Protein AF-A0A1F6RX47-F1 (afdb_monomer_lite)

Structure (mmCIF, N/CA/C/O backbone):
data_AF-A0A1F6RX47-F1
#
_entry.id   AF-A0A1F6RX47-F1
#
loop_
_atom_site.group_PDB
_atom_site.id
_atom_site.type_symbol
_atom_site.label_atom_id
_atom_site.label_alt_id
_atom_site.label_comp_id
_atom_site.label_asym_id
_atom_site.label_entity_id
_atom_site.label_seq_id
_atom_site.pdbx_PDB_ins_code
_atom_site.Cartn_x
_atom_site.Cartn_y
_atom_site.Cartn_z
_atom_site.occupancy
_atom_site.B_iso_or_equiv
_atom_site.auth_seq_id
_atom_site.auth_comp_id
_atom_site.auth_asym_id
_atom_site.auth_atom_id
_atom_site.pdbx_PDB_model_num
ATOM 1 N N . MET A 1 1 ? -109.689 -4.691 8.548 1.00 41.28 1 MET A N 1
ATOM 2 C CA . MET A 1 1 ? -110.195 -5.990 9.045 1.00 41.28 1 MET A CA 1
ATOM 3 C C . MET A 1 1 ? -108.993 -6.834 9.466 1.00 41.28 1 MET A C 1
ATOM 5 O O . MET A 1 1 ? -108.050 -6.873 8.695 1.00 41.28 1 MET A O 1
ATOM 9 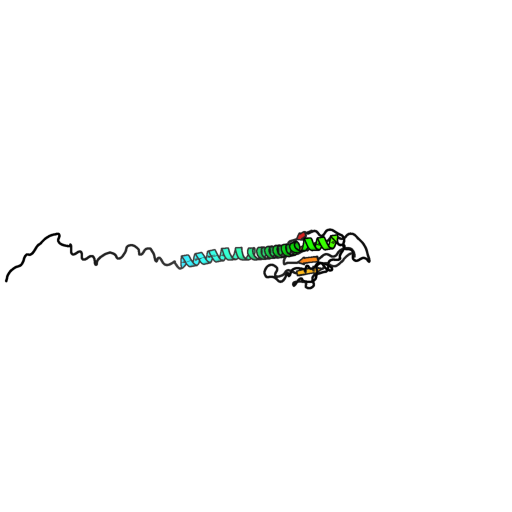N N . LYS A 1 2 ? -109.012 -7.339 10.716 1.00 41.97 2 LYS A N 1
ATOM 10 C CA . LYS A 1 2 ? -108.276 -8.466 11.363 1.00 41.97 2 LYS A CA 1
ATOM 11 C C . LYS A 1 2 ? -107.146 -9.172 10.556 1.00 41.97 2 LYS A C 1
ATOM 13 O O . LYS A 1 2 ? -107.332 -9.430 9.383 1.00 41.97 2 LYS A O 1
ATOM 18 N N . THR A 1 3 ? -106.002 -9.619 11.100 1.00 44.84 3 THR A N 1
ATOM 19 C CA . THR A 1 3 ? -105.638 -10.021 12.479 1.00 44.84 3 THR A CA 1
ATOM 20 C C . THR A 1 3 ? -104.135 -10.340 12.590 1.00 44.84 3 THR A C 1
ATOM 22 O O . THR A 1 3 ? -103.511 -10.754 11.621 1.00 44.84 3 THR A O 1
ATOM 25 N N . LYS A 1 4 ? -103.598 -10.225 13.815 1.00 51.12 4 LYS A N 1
ATOM 26 C CA . LYS A 1 4 ? -102.311 -10.773 14.296 1.00 51.12 4 LYS A CA 1
ATOM 27 C C . LYS A 1 4 ? -102.112 -12.261 13.960 1.00 51.12 4 LYS A C 1
ATOM 29 O O . LYS A 1 4 ? -103.038 -13.030 14.187 1.00 51.12 4 LYS A O 1
ATOM 34 N N . THR A 1 5 ? -100.851 -12.671 13.790 1.00 52.34 5 THR A N 1
ATOM 35 C CA . THR A 1 5 ? -100.302 -13.850 14.491 1.00 52.34 5 THR A CA 1
ATOM 36 C C . THR A 1 5 ? -98.871 -13.595 14.952 1.00 52.34 5 THR A C 1
ATOM 38 O O . THR A 1 5 ? -98.010 -13.129 14.216 1.00 52.34 5 THR A O 1
ATOM 41 N N . LYS A 1 6 ? -98.667 -13.873 16.236 1.00 54.00 6 LYS A N 1
ATOM 42 C CA . LYS A 1 6 ? -97.459 -13.690 17.031 1.00 54.00 6 LYS A CA 1
ATOM 43 C C . LYS A 1 6 ? -96.792 -15.060 17.114 1.00 54.00 6 LYS A C 1
ATOM 45 O O . LYS A 1 6 ? -97.356 -15.920 17.780 1.00 54.00 6 LYS A O 1
ATOM 50 N N . ASN A 1 7 ? -95.627 -15.258 16.502 1.00 53.44 7 ASN A N 1
ATOM 51 C CA . ASN A 1 7 ? -94.818 -16.450 16.766 1.00 53.44 7 ASN A CA 1
ATOM 52 C C . ASN A 1 7 ? -93.727 -16.103 17.781 1.00 53.44 7 ASN A C 1
ATOM 54 O O . ASN A 1 7 ? -92.911 -15.208 17.572 1.00 53.44 7 ASN A O 1
ATOM 58 N N . LYS A 1 8 ? -93.814 -16.767 18.936 1.00 59.25 8 LYS A N 1
ATOM 59 C CA . LYS A 1 8 ? -92.859 -16.725 20.042 1.00 59.25 8 LYS A CA 1
ATOM 60 C C . LYS A 1 8 ? -91.948 -17.954 19.944 1.00 59.25 8 LYS A C 1
ATOM 62 O O . LYS A 1 8 ? -92.452 -19.045 19.706 1.00 59.25 8 LYS A O 1
ATOM 67 N N . GLY A 1 9 ? -90.664 -17.765 20.245 1.00 52.56 9 GLY A N 1
ATOM 68 C CA . GLY A 1 9 ? -89.623 -18.801 20.308 1.00 52.56 9 GLY A CA 1
ATOM 69 C C . GLY A 1 9 ? -88.695 -18.692 19.097 1.00 52.56 9 GLY A C 1
ATOM 70 O O . GLY A 1 9 ? -89.177 -18.590 17.982 1.00 52.56 9 GLY A O 1
ATOM 71 N N . PHE A 1 10 ? -87.373 -18.637 19.233 1.00 57.00 10 PHE A N 1
ATOM 72 C CA . PHE A 1 10 ? 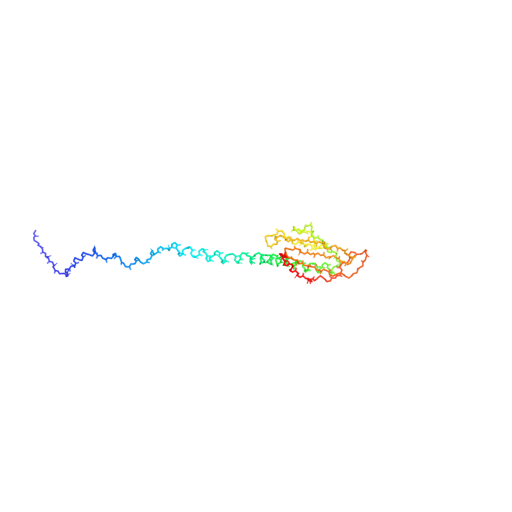-86.562 -19.459 20.122 1.00 57.00 10 PHE A CA 1
ATOM 73 C C . PHE A 1 10 ? -85.439 -18.666 20.809 1.00 57.00 10 PHE A C 1
ATOM 75 O O . PHE A 1 10 ? -84.773 -17.834 20.199 1.00 57.00 10 PHE A O 1
ATOM 82 N N . THR A 1 11 ? -85.225 -19.017 22.081 1.00 64.25 11 THR A N 1
ATOM 83 C CA . THR A 1 11 ? -84.191 -18.572 23.038 1.00 64.25 11 THR A CA 1
ATOM 84 C C . THR A 1 11 ? -84.252 -17.119 23.541 1.00 64.25 11 THR A C 1
ATOM 86 O O . THR A 1 11 ? -84.164 -16.179 22.754 1.00 64.25 11 THR A O 1
ATOM 89 N N . PRO A 1 12 ? -84.346 -16.891 24.870 1.00 61.09 12 PRO A N 1
ATOM 90 C CA . PRO A 1 12 ? -84.033 -15.586 25.433 1.00 61.09 12 PRO A CA 1
ATOM 91 C C . PRO A 1 12 ? -82.548 -15.303 25.189 1.00 61.09 12 PRO A C 1
ATOM 93 O O . PRO A 1 12 ? -81.690 -16.078 25.608 1.00 61.09 12 PRO A O 1
ATOM 96 N N . ALA A 1 13 ? -82.240 -14.196 24.514 1.00 64.06 13 ALA A N 1
ATOM 97 C CA . ALA A 1 13 ? -80.877 -13.690 24.481 1.00 64.06 13 ALA A CA 1
ATOM 98 C C . ALA A 1 13 ? -80.461 -13.372 25.930 1.00 64.06 13 ALA A C 1
ATOM 100 O O . ALA A 1 13 ? -81.153 -12.584 26.590 1.00 64.06 13 ALA A O 1
ATOM 101 N N . PRO A 1 14 ? -79.375 -13.959 26.461 1.00 63.38 14 PRO A N 1
ATOM 102 C CA . PRO A 1 14 ? -78.847 -13.507 27.733 1.00 63.38 14 PRO A CA 1
ATOM 103 C C . PRO A 1 14 ? -78.411 -12.051 27.548 1.00 63.38 14 PRO A C 1
ATOM 105 O O . PRO A 1 14 ? -77.566 -11.745 26.708 1.00 63.38 14 PRO A O 1
ATOM 108 N N . LYS A 1 15 ? -78.996 -11.128 28.321 1.00 60.81 15 LYS A N 1
ATOM 109 C CA . LYS A 1 15 ? -78.455 -9.771 28.462 1.00 60.81 15 LYS A CA 1
ATOM 110 C C . LYS A 1 15 ? -77.177 -9.872 29.280 1.00 60.81 15 LYS A C 1
ATOM 112 O O . LYS A 1 15 ? -77.179 -9.608 30.481 1.00 60.81 15 LYS A O 1
ATOM 117 N N . ILE A 1 16 ? -76.091 -10.302 28.649 1.00 58.50 16 ILE A N 1
ATOM 118 C CA . ILE A 1 16 ? -74.795 -10.201 29.288 1.00 58.50 16 ILE A CA 1
ATOM 119 C C . ILE A 1 16 ? -74.381 -8.736 29.188 1.00 58.50 16 ILE A C 1
ATOM 121 O O . ILE A 1 16 ? -73.980 -8.252 28.133 1.00 58.50 16 ILE A O 1
ATOM 125 N N . ASN A 1 17 ? -74.488 -8.021 30.306 1.00 61.31 17 ASN A N 1
ATOM 126 C CA . ASN A 1 17 ? -73.766 -6.772 30.504 1.00 61.31 17 ASN A CA 1
ATOM 127 C C . ASN A 1 17 ? -72.268 -7.107 30.622 1.00 61.31 17 ASN A C 1
ATOM 129 O O . ASN A 1 17 ? -71.712 -7.127 31.714 1.00 61.31 17 ASN A O 1
ATOM 133 N N . LEU A 1 18 ? -71.618 -7.408 29.493 1.00 59.38 18 LEU A N 1
ATOM 134 C CA . LEU A 1 18 ? -70.179 -7.701 29.391 1.00 59.38 18 LEU A CA 1
ATOM 135 C C . LEU A 1 18 ? -69.318 -6.425 29.374 1.00 59.38 18 LEU A C 1
ATOM 137 O O . LEU A 1 18 ? -68.153 -6.457 29.000 1.00 59.38 18 LEU A O 1
ATOM 141 N N . ALA A 1 19 ? -69.857 -5.301 29.855 1.00 59.16 19 ALA A N 1
ATOM 142 C CA . ALA A 1 19 ? -69.102 -4.077 30.126 1.00 59.16 19 ALA A CA 1
ATOM 143 C C . ALA A 1 19 ? -68.278 -4.160 31.432 1.00 59.16 19 ALA A C 1
ATOM 145 O O . ALA A 1 19 ? -68.082 -3.158 32.113 1.00 59.16 19 ALA A O 1
ATOM 146 N N . ARG A 1 20 ? -67.807 -5.350 31.825 1.00 65.50 20 ARG A N 1
ATOM 147 C CA . ARG A 1 20 ? -66.930 -5.540 32.989 1.00 65.50 20 ARG A CA 1
ATOM 148 C C . ARG A 1 20 ? -65.973 -6.699 32.736 1.00 65.50 20 ARG A C 1
ATOM 150 O O . ARG A 1 20 ? -66.379 -7.852 32.806 1.00 65.50 20 ARG A O 1
ATOM 157 N N . GLY A 1 21 ? -64.698 -6.378 32.520 1.00 58.22 21 GLY A N 1
ATOM 158 C CA . GLY A 1 21 ? -63.619 -7.302 32.885 1.00 58.22 21 GLY A CA 1
ATOM 159 C C . GLY A 1 21 ? -62.709 -7.838 31.782 1.00 58.22 21 GLY A C 1
ATOM 160 O O . GLY A 1 21 ? -62.063 -8.848 32.018 1.00 58.22 21 GLY A O 1
ATOM 161 N N . LEU A 1 22 ? -62.594 -7.186 30.622 1.00 61.25 22 LEU A N 1
ATOM 162 C CA . LEU A 1 22 ? -61.429 -7.385 29.740 1.00 61.25 22 LEU A CA 1
ATOM 163 C C . LEU A 1 22 ? -60.536 -6.142 29.727 1.00 61.25 22 LEU A C 1
ATOM 165 O O . LEU A 1 22 ? -60.067 -5.689 28.690 1.00 61.25 22 LEU A O 1
ATOM 169 N N . ASN A 1 23 ? -60.321 -5.577 30.909 1.00 57.59 23 ASN A N 1
ATOM 170 C CA . ASN A 1 23 ? -59.081 -4.873 31.188 1.00 57.59 23 ASN A CA 1
ATOM 171 C C . ASN A 1 23 ? -58.169 -5.881 31.915 1.00 57.59 23 ASN A C 1
ATOM 173 O O . ASN A 1 23 ? -58.678 -6.791 32.560 1.00 57.59 23 ASN A O 1
ATOM 177 N N . GLU A 1 24 ? -56.851 -5.713 31.829 1.00 58.97 24 GLU A N 1
ATOM 178 C CA . GLU A 1 24 ? -55.866 -6.362 32.722 1.00 58.97 24 GLU A CA 1
ATOM 179 C C . GLU A 1 24 ? -55.338 -7.784 32.436 1.00 58.97 24 GLU A C 1
ATOM 181 O O . GLU A 1 24 ? -55.063 -8.518 33.385 1.00 58.97 24 GLU A O 1
ATOM 186 N N . LYS A 1 25 ? -55.064 -8.211 31.192 1.00 56.38 25 LYS A N 1
ATOM 187 C CA . LYS A 1 25 ? -54.230 -9.436 31.039 1.00 56.38 25 LYS A CA 1
ATOM 188 C C . LYS A 1 25 ? -53.017 -9.407 30.123 1.00 56.38 25 LYS A C 1
ATOM 190 O O . LYS A 1 25 ? -52.372 -10.438 29.986 1.00 56.38 25 LYS A O 1
ATOM 195 N N . TYR A 1 26 ? -52.619 -8.234 29.622 1.00 57.09 26 TYR A N 1
ATOM 196 C CA . TYR A 1 26 ? -51.319 -8.062 28.951 1.00 57.09 26 TYR A CA 1
ATOM 197 C C . TYR A 1 26 ? -50.603 -6.734 29.267 1.00 57.09 26 TYR A C 1
ATOM 199 O O . TYR A 1 26 ? -49.795 -6.261 28.475 1.00 57.09 26 TYR A O 1
ATOM 207 N N . ASN A 1 27 ? -50.768 -6.178 30.475 1.00 53.91 27 ASN A N 1
ATOM 208 C CA . ASN A 1 27 ? -49.859 -5.133 30.988 1.00 53.91 27 ASN A CA 1
ATOM 209 C C . ASN A 1 27 ? -48.510 -5.715 31.467 1.00 53.91 27 ASN A C 1
ATOM 211 O O . ASN A 1 27 ? -47.943 -5.281 32.463 1.00 53.91 27 ASN A O 1
ATOM 215 N N . PHE A 1 28 ? -47.983 -6.719 30.763 1.00 57.56 28 PHE A N 1
ATOM 216 C CA . PHE A 1 28 ? -46.594 -7.151 30.924 1.00 57.56 28 PHE A CA 1
ATOM 217 C C . PHE A 1 28 ? -45.644 -6.393 29.976 1.00 57.56 28 PHE A C 1
ATOM 219 O O . PHE A 1 28 ? -44.432 -6.453 30.147 1.00 57.56 28 PHE A O 1
ATOM 226 N N . LEU A 1 29 ? -46.159 -5.658 28.985 1.00 57.94 29 LEU A N 1
ATOM 227 C CA . LEU A 1 29 ? -45.369 -5.347 27.786 1.00 57.94 29 LEU A CA 1
ATOM 228 C C . LEU A 1 29 ? -44.864 -3.901 27.663 1.00 57.94 29 LEU A C 1
ATOM 230 O O . LEU A 1 29 ? -44.235 -3.573 26.664 1.00 57.94 29 LEU A O 1
ATOM 234 N N . VAL A 1 30 ? -45.052 -3.059 28.684 1.00 58.31 30 VAL A N 1
ATOM 235 C CA . VAL A 1 30 ? -44.322 -1.781 28.813 1.00 58.31 30 VAL A CA 1
ATOM 236 C C . VAL A 1 30 ? -43.649 -1.734 30.184 1.00 58.31 30 VAL A C 1
ATOM 238 O O . VAL A 1 30 ? -43.922 -0.880 31.023 1.00 58.31 30 VAL A O 1
ATOM 241 N N . ARG A 1 31 ? -42.781 -2.715 30.454 1.00 65.88 31 ARG A N 1
ATOM 242 C CA . ARG A 1 31 ? -41.774 -2.569 31.508 1.00 65.88 31 ARG A CA 1
ATOM 243 C C . ARG A 1 31 ? -40.716 -1.608 30.973 1.00 65.88 31 ARG A C 1
ATOM 245 O O . ARG A 1 31 ? -39.986 -1.951 30.049 1.00 65.88 31 ARG A O 1
ATOM 252 N N . GLY A 1 32 ? -40.704 -0.383 31.493 1.00 71.12 32 GLY A N 1
ATOM 253 C CA . GLY A 1 32 ? -39.656 0.587 31.190 1.00 71.12 32 GLY A CA 1
ATOM 254 C C . GLY A 1 32 ? -38.289 0.039 31.598 1.00 71.12 32 GLY A C 1
ATOM 255 O O . GLY A 1 32 ? -38.172 -0.618 32.632 1.00 71.12 32 GLY A O 1
ATOM 256 N N . PHE A 1 33 ? -37.276 0.307 30.774 1.00 74.38 33 PHE A N 1
ATOM 257 C CA . PHE A 1 33 ? -35.876 0.034 31.092 1.00 74.38 33 PHE A CA 1
ATOM 258 C C . PHE A 1 33 ? -35.527 0.772 32.387 1.00 74.38 33 PHE A C 1
ATOM 260 O O . PHE A 1 33 ? -35.779 1.976 32.501 1.00 74.38 33 PHE A O 1
ATOM 267 N N . THR A 1 34 ? -34.992 0.075 33.383 1.00 88.25 34 THR A N 1
ATOM 268 C CA . THR A 1 34 ? -34.587 0.749 34.617 1.00 88.25 34 THR A CA 1
ATOM 269 C C . THR A 1 34 ? -33.353 1.617 34.345 1.00 88.25 34 THR A C 1
ATOM 271 O O . THR A 1 34 ? -32.500 1.282 33.519 1.00 88.25 34 THR A O 1
ATOM 274 N N . LEU A 1 35 ? -33.225 2.749 35.048 1.00 89.00 35 LEU A N 1
ATOM 275 C CA . LEU A 1 35 ? -32.046 3.621 34.926 1.00 89.00 35 LEU A CA 1
ATOM 276 C C . LEU A 1 35 ? -30.744 2.867 35.235 1.00 89.00 35 LEU A C 1
ATOM 278 O O . LEU A 1 35 ? -29.715 3.136 34.624 1.00 89.00 35 LEU A O 1
ATOM 282 N N . VAL A 1 36 ? -30.806 1.900 36.153 1.00 91.69 36 VAL A N 1
ATOM 283 C CA . VAL A 1 36 ? -29.662 1.065 36.536 1.00 91.69 36 VAL A CA 1
ATOM 284 C C . VAL A 1 36 ? -29.278 0.102 35.413 1.00 91.69 36 VAL A C 1
ATOM 286 O O . VAL A 1 36 ? -28.091 -0.038 35.123 1.00 91.69 36 VAL A O 1
ATOM 289 N N . GLU A 1 37 ? -30.254 -0.512 34.737 1.00 90.94 37 GLU A N 1
ATOM 290 C CA . GLU A 1 37 ? -29.994 -1.361 33.566 1.00 90.94 37 GLU A CA 1
ATOM 291 C C . GLU A 1 37 ? -29.348 -0.566 32.429 1.00 90.94 37 GLU A C 1
ATOM 293 O O . GLU A 1 37 ? -28.422 -1.052 31.787 1.00 90.94 37 GLU A O 1
ATOM 298 N N . LEU A 1 38 ? -29.776 0.676 32.193 1.00 91.38 38 LEU A N 1
ATOM 299 C CA . LEU A 1 38 ? -29.162 1.501 31.152 1.00 91.38 38 LEU A CA 1
ATOM 300 C C . LEU A 1 38 ? -27.736 1.922 31.541 1.00 91.38 38 LEU A C 1
ATOM 302 O O . LEU A 1 38 ? -26.833 1.887 30.705 1.00 91.38 38 LEU A O 1
ATOM 306 N N . LEU A 1 39 ? -27.515 2.253 32.817 1.00 92.69 39 LEU A N 1
ATOM 307 C CA . LEU A 1 39 ? -26.217 2.686 33.337 1.00 92.69 39 LEU A CA 1
ATOM 308 C C . LEU A 1 39 ? -25.165 1.569 33.267 1.00 92.69 39 LEU A C 1
ATOM 310 O O . LEU A 1 39 ? -24.041 1.815 32.830 1.00 92.69 39 LEU A O 1
ATOM 314 N N . VAL A 1 40 ? -25.517 0.330 33.626 1.00 94.38 40 VAL A N 1
ATOM 315 C CA . VAL A 1 40 ? -24.569 -0.794 33.529 1.00 94.38 40 VAL A CA 1
ATOM 316 C C . VAL A 1 40 ? -24.237 -1.140 32.072 1.00 94.38 40 VAL A C 1
ATOM 318 O O . VAL A 1 40 ? -23.096 -1.478 31.764 1.00 94.38 40 VAL A O 1
ATOM 321 N N . VAL A 1 41 ? -25.190 -0.988 31.148 1.00 94.88 41 VAL A N 1
ATOM 322 C CA . VAL A 1 41 ? -24.968 -1.265 29.721 1.00 94.88 41 VAL A CA 1
ATOM 323 C C . VAL A 1 41 ? -23.975 -0.279 29.115 1.00 94.88 41 VAL A C 1
ATOM 325 O O . VAL A 1 41 ? -23.014 -0.704 28.474 1.00 94.88 41 VAL A O 1
ATOM 328 N N . ILE A 1 42 ? -24.144 1.025 29.353 1.00 95.31 42 ILE A N 1
ATOM 329 C CA . ILE A 1 42 ? -23.181 2.018 28.853 1.00 95.31 42 ILE A CA 1
ATOM 330 C C . ILE A 1 42 ? -21.807 1.857 29.515 1.00 95.31 42 ILE A C 1
ATOM 332 O O . ILE A 1 42 ? -20.794 2.088 28.857 1.00 95.31 42 ILE A O 1
ATOM 336 N N . ALA A 1 43 ? -21.757 1.396 30.772 1.00 95.50 43 ALA A N 1
ATOM 337 C CA . ALA A 1 43 ? -20.502 1.098 31.456 1.00 95.50 43 ALA A CA 1
ATOM 338 C C . ALA A 1 43 ? -19.749 -0.058 30.774 1.00 95.50 43 ALA A C 1
ATOM 340 O O . ALA A 1 43 ? -18.558 0.065 30.489 1.00 95.50 43 ALA A O 1
ATOM 341 N N . ILE A 1 44 ? -20.441 -1.152 30.438 1.00 95.88 44 ILE A N 1
ATOM 342 C CA . ILE A 1 44 ? -19.834 -2.295 29.738 1.00 95.88 44 ILE A CA 1
ATOM 343 C C . ILE A 1 44 ? -19.438 -1.914 28.303 1.00 95.88 44 ILE A C 1
ATOM 345 O O . ILE A 1 44 ? -18.319 -2.215 27.882 1.00 95.88 44 ILE A O 1
ATOM 349 N N . ILE A 1 45 ? -20.306 -1.212 27.559 1.00 96.06 45 ILE A N 1
ATOM 350 C CA . ILE A 1 45 ? -19.997 -0.742 26.196 1.00 96.06 45 ILE A CA 1
ATOM 351 C C . ILE A 1 45 ? -18.778 0.188 26.212 1.00 96.06 45 ILE A C 1
ATOM 353 O O . ILE A 1 45 ? -17.929 0.070 25.334 1.00 96.06 45 ILE A O 1
ATOM 357 N N . GLY A 1 46 ? -18.644 1.061 27.216 1.00 95.94 46 GLY A N 1
ATOM 358 C CA . GLY A 1 46 ? -17.491 1.951 27.362 1.00 95.94 46 GLY A CA 1
ATOM 359 C C . GLY A 1 46 ? -16.165 1.198 27.507 1.00 95.94 46 GLY A C 1
ATOM 360 O O . GLY A 1 46 ? -15.195 1.524 26.822 1.00 95.94 46 GLY A O 1
ATOM 361 N N . I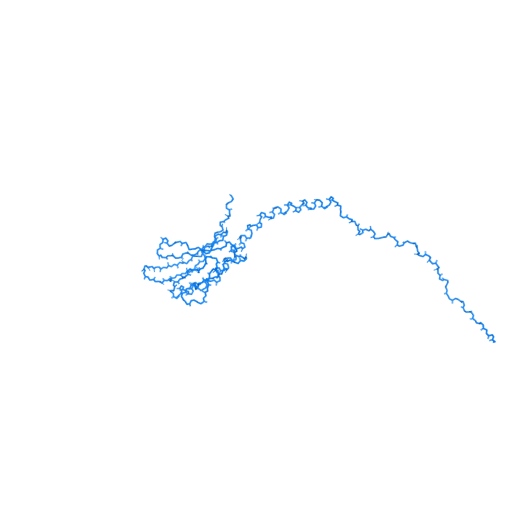LE A 1 47 ? -16.134 0.147 28.334 1.00 94.62 47 ILE A N 1
ATOM 362 C CA . ILE A 1 47 ? -14.939 -0.693 28.520 1.00 94.62 47 ILE A CA 1
ATOM 363 C C . ILE A 1 47 ? -14.595 -1.437 27.221 1.00 94.62 47 ILE A C 1
ATOM 365 O O . ILE A 1 47 ? -13.448 -1.401 26.772 1.00 94.62 47 ILE A O 1
ATOM 369 N N . LEU A 1 48 ? -15.587 -2.073 26.586 1.00 95.69 48 LEU A N 1
ATOM 370 C CA . LEU A 1 48 ? -15.381 -2.807 25.333 1.00 95.69 48 LEU A CA 1
ATOM 371 C C . LEU A 1 48 ? -14.926 -1.879 24.195 1.00 95.69 48 LEU A C 1
ATOM 373 O O . LEU A 1 48 ? -13.999 -2.217 23.459 1.00 95.69 48 LEU A O 1
ATOM 377 N N . ALA A 1 49 ? -15.522 -0.689 24.077 1.00 93.44 49 ALA A N 1
ATOM 378 C CA . ALA A 1 49 ? -15.155 0.302 23.0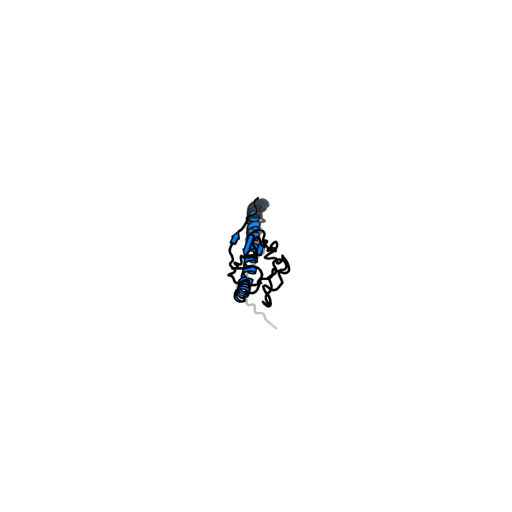70 1.00 93.44 49 ALA A CA 1
ATOM 379 C C . ALA A 1 49 ? -13.713 0.804 23.246 1.00 93.44 49 ALA A C 1
ATOM 381 O O . ALA A 1 49 ? -13.005 0.969 22.251 1.00 93.44 49 ALA A O 1
ATOM 382 N N . GLY A 1 50 ? -13.255 0.986 24.492 1.00 91.88 50 GLY A N 1
ATOM 383 C CA . GLY A 1 50 ? -11.883 1.399 24.791 1.00 91.88 50 GLY A CA 1
ATOM 384 C C . GLY A 1 50 ? -10.833 0.413 24.269 1.00 91.88 50 GLY A C 1
ATOM 385 O O . GLY A 1 50 ? -9.884 0.819 23.598 1.00 91.88 50 GLY A O 1
ATOM 386 N N . VAL A 1 51 ? -11.029 -0.889 24.502 1.00 90.25 51 VAL A N 1
ATOM 387 C CA . VAL A 1 51 ? -10.100 -1.935 24.028 1.00 90.25 51 VAL A CA 1
ATOM 388 C C . VAL A 1 51 ? -10.107 -2.040 22.500 1.00 90.25 51 VAL A C 1
ATOM 390 O O . VAL A 1 51 ? -9.053 -2.145 21.869 1.00 90.25 51 VAL A O 1
ATOM 393 N N . VAL A 1 52 ? -11.290 -1.974 21.883 1.00 90.81 52 VAL A N 1
ATOM 394 C CA . VAL A 1 52 ? -11.435 -2.079 20.425 1.00 90.81 52 VAL A CA 1
ATOM 395 C C . VAL A 1 52 ? -10.736 -0.921 19.715 1.00 90.81 52 VAL A C 1
ATOM 397 O O . VAL A 1 52 ? -10.036 -1.153 18.728 1.00 90.81 52 VAL A O 1
ATOM 400 N N . LEU A 1 53 ? -10.865 0.307 20.223 1.00 88.62 53 LEU A N 1
ATOM 401 C CA . LEU A 1 53 ? -10.315 1.501 19.581 1.00 88.62 53 LEU A CA 1
ATOM 402 C C . LEU A 1 53 ? -8.791 1.431 19.395 1.00 88.62 53 LEU A C 1
ATOM 404 O O . LEU A 1 53 ? -8.299 1.768 18.318 1.00 88.62 53 LEU A O 1
ATOM 408 N N . VAL A 1 54 ? -8.054 0.922 20.389 1.00 84.88 54 VAL A N 1
ATOM 409 C CA . VAL A 1 54 ? -6.592 0.747 20.293 1.00 84.88 54 VAL A CA 1
ATOM 410 C C . VAL A 1 54 ? -6.221 -0.256 19.196 1.00 84.88 54 VAL A C 1
ATOM 412 O O . VAL A 1 54 ? -5.260 -0.049 18.457 1.00 84.88 54 VAL A O 1
ATOM 415 N N . SER A 1 55 ? -7.006 -1.324 19.034 1.00 82.31 55 SER A N 1
ATOM 416 C CA . SER A 1 55 ? -6.727 -2.358 18.031 1.00 82.31 55 SER A CA 1
ATOM 417 C C . SER A 1 55 ? -7.039 -1.915 16.592 1.00 82.31 55 SER A C 1
ATOM 419 O O . SER A 1 55 ? -6.315 -2.274 15.662 1.00 82.31 55 SER A O 1
ATOM 421 N N . VAL A 1 56 ? -8.087 -1.105 16.389 1.00 86.44 56 VAL A N 1
ATOM 422 C CA . VAL A 1 56 ? -8.596 -0.735 15.054 1.00 86.44 56 VAL A CA 1
ATOM 423 C C . VAL A 1 56 ? -7.615 0.136 14.264 1.00 86.44 56 VAL A C 1
ATOM 425 O O . VAL A 1 56 ? -7.551 0.002 13.041 1.00 86.44 56 VAL A O 1
ATOM 428 N N . THR A 1 57 ? -6.818 0.982 14.921 1.00 82.38 57 THR A N 1
ATOM 429 C CA . THR A 1 57 ? -5.802 1.815 14.248 1.00 82.38 57 THR A CA 1
ATOM 430 C C . THR A 1 57 ? -4.778 0.953 13.505 1.00 82.38 57 THR A C 1
ATOM 432 O O . THR A 1 57 ? -4.606 1.107 12.297 1.00 82.38 57 THR A O 1
ATOM 435 N N . SER A 1 58 ? -4.213 -0.056 14.173 1.00 81.69 58 SER A N 1
ATOM 436 C CA . SER A 1 58 ? -3.250 -0.986 13.569 1.00 81.69 58 SER A CA 1
ATOM 437 C C . SER A 1 58 ? -3.859 -1.815 12.430 1.00 81.69 58 SER A C 1
ATOM 439 O O . SER A 1 58 ? -3.209 -2.056 11.410 1.00 81.69 58 SER A O 1
ATOM 441 N N . TYR A 1 59 ? -5.128 -2.233 12.558 1.00 84.50 59 TYR A N 1
ATOM 442 C CA . TYR A 1 59 ? -5.836 -2.930 11.476 1.00 84.50 59 TYR A CA 1
ATOM 443 C C . TYR A 1 59 ? -6.048 -2.038 10.249 1.00 84.50 59 TYR A C 1
ATOM 445 O O . TYR A 1 59 ? -5.901 -2.510 9.120 1.00 84.50 59 TYR A O 1
ATOM 453 N N . ARG A 1 60 ? -6.362 -0.752 10.449 1.00 84.69 60 ARG A N 1
ATOM 454 C CA . ARG A 1 60 ? -6.516 0.218 9.356 1.00 84.69 60 ARG A CA 1
ATOM 455 C C . ARG A 1 60 ? -5.203 0.450 8.622 1.00 84.69 60 ARG A C 1
ATOM 457 O O . ARG A 1 60 ? -5.206 0.443 7.394 1.00 84.69 60 ARG A O 1
ATOM 464 N N . ASP A 1 61 ? -4.093 0.583 9.338 1.00 82.88 61 ASP A N 1
ATOM 465 C CA . ASP A 1 61 ? -2.779 0.767 8.715 1.00 82.88 61 ASP A CA 1
ATOM 466 C C . ASP A 1 61 ? -2.350 -0.469 7.918 1.00 82.88 61 ASP A C 1
ATOM 468 O O . ASP A 1 61 ? -1.883 -0.352 6.782 1.00 82.88 61 ASP A O 1
ATOM 472 N N . LYS A 1 62 ? -2.620 -1.673 8.440 1.00 81.12 62 LYS A N 1
ATOM 473 C CA . LYS A 1 62 ? -2.400 -2.926 7.702 1.00 81.12 62 LYS A CA 1
ATOM 474 C C . LYS A 1 62 ? -3.285 -3.034 6.458 1.00 81.12 62 LYS A C 1
ATOM 476 O O . LYS A 1 62 ? -2.816 -3.483 5.412 1.00 81.12 62 LYS A O 1
ATOM 481 N N . ALA A 1 63 ? -4.547 -2.614 6.542 1.00 85.00 63 ALA A N 1
ATOM 482 C CA . ALA A 1 63 ? -5.453 -2.591 5.395 1.00 85.00 63 ALA A CA 1
ATOM 483 C C . ALA A 1 63 ? -4.961 -1.625 4.304 1.00 85.00 63 ALA A C 1
ATOM 485 O O . ALA A 1 63 ? -4.959 -1.988 3.127 1.00 85.00 63 ALA A O 1
ATOM 486 N N . LYS A 1 64 ? -4.469 -0.442 4.692 1.00 84.50 64 LYS A N 1
ATOM 487 C CA . LYS A 1 64 ? -3.877 0.536 3.767 1.00 84.50 64 LYS A CA 1
ATOM 488 C C . LYS A 1 64 ? -2.623 0.007 3.085 1.00 84.50 64 LYS A C 1
ATOM 490 O O . LYS A 1 64 ? -2.497 0.109 1.867 1.00 84.50 64 LYS A O 1
ATOM 495 N N . ALA A 1 65 ? -1.734 -0.622 3.852 1.00 79.69 65 ALA A N 1
ATOM 496 C CA . ALA A 1 65 ? -0.562 -1.294 3.307 1.00 79.69 65 ALA A CA 1
ATOM 497 C C . ALA A 1 65 ? -0.971 -2.374 2.284 1.00 79.69 65 ALA A C 1
ATOM 499 O O . ALA A 1 65 ? -0.464 -2.414 1.167 1.00 79.69 65 ALA A O 1
ATOM 500 N N . ASN A 1 66 ? -1.971 -3.200 2.593 1.00 83.44 66 ASN A N 1
ATOM 501 C CA . ASN A 1 66 ? -2.455 -4.210 1.649 1.00 83.44 66 ASN A CA 1
ATOM 502 C C . ASN A 1 66 ? -3.083 -3.607 0.382 1.00 83.44 66 ASN A C 1
ATOM 504 O O . ASN A 1 66 ? -2.969 -4.197 -0.694 1.00 83.44 66 ASN A O 1
ATOM 508 N N . ALA A 1 67 ? -3.754 -2.459 0.481 1.00 86.50 67 ALA A N 1
ATOM 509 C CA . ALA A 1 67 ? -4.285 -1.749 -0.680 1.00 86.50 67 ALA A CA 1
ATOM 510 C C . ALA A 1 67 ? -3.155 -1.202 -1.567 1.00 86.50 67 ALA A C 1
ATOM 512 O O . ALA A 1 67 ? -3.183 -1.375 -2.784 1.00 86.50 67 ALA A O 1
ATOM 513 N N . ALA A 1 68 ? -2.117 -0.628 -0.960 1.00 82.75 68 ALA A N 1
ATOM 514 C CA . ALA A 1 68 ? -0.931 -0.159 -1.668 1.00 82.75 68 ALA A CA 1
ATOM 515 C C . ALA A 1 68 ? -0.148 -1.310 -2.327 1.00 82.75 68 ALA A C 1
ATOM 517 O O . ALA A 1 68 ? 0.291 -1.186 -3.469 1.00 82.75 68 ALA A O 1
ATOM 518 N N . LEU A 1 69 ? -0.053 -2.467 -1.662 1.00 80.06 69 LEU A N 1
ATOM 519 C CA . LEU A 1 69 ? 0.518 -3.684 -2.244 1.00 80.06 69 LEU A CA 1
ATOM 520 C C . LEU A 1 69 ? -0.266 -4.140 -3.479 1.00 80.06 69 LEU A C 1
ATOM 522 O O . LEU A 1 69 ? 0.333 -4.542 -4.472 1.00 80.06 69 LEU A O 1
ATOM 526 N N . GLN A 1 70 ? -1.598 -4.099 -3.427 1.00 85.31 70 GLN A N 1
ATOM 527 C CA . GLN A 1 70 ? -2.445 -4.440 -4.573 1.00 85.31 70 GLN A CA 1
ATOM 528 C C . GLN A 1 70 ? -2.250 -3.457 -5.730 1.00 85.31 70 GLN A C 1
ATOM 530 O O . GLN A 1 70 ? -2.119 -3.890 -6.874 1.00 85.31 70 GLN A O 1
ATOM 535 N N . ALA A 1 71 ? -2.143 -2.158 -5.434 1.00 84.81 71 ALA A N 1
ATOM 536 C CA . ALA A 1 71 ? -1.817 -1.145 -6.432 1.00 84.81 71 ALA A CA 1
ATOM 537 C C . ALA A 1 71 ? -0.451 -1.426 -7.085 1.00 84.81 71 ALA A C 1
ATOM 539 O O . ALA A 1 71 ? -0.357 -1.476 -8.308 1.00 84.81 71 ALA A O 1
ATOM 540 N N . GLY A 1 72 ? 0.587 -1.724 -6.299 1.00 78.88 72 GLY A N 1
ATOM 541 C CA . GLY A 1 72 ? 1.895 -2.131 -6.824 1.00 78.88 72 GLY A CA 1
ATOM 542 C C . GLY A 1 72 ? 1.839 -3.415 -7.661 1.00 78.88 72 GLY A C 1
ATOM 543 O O . GLY A 1 72 ? 2.381 -3.467 -8.761 1.00 78.88 72 GLY A O 1
ATOM 544 N N . LYS A 1 73 ? 1.110 -4.440 -7.203 1.00 81.31 73 LYS A N 1
ATOM 545 C CA . LYS A 1 73 ? 0.908 -5.700 -7.943 1.00 81.31 73 LYS A CA 1
ATOM 546 C C . LYS A 1 73 ? 0.233 -5.497 -9.297 1.00 81.31 73 LYS A C 1
ATOM 548 O O . LYS A 1 73 ? 0.569 -6.212 -10.235 1.00 81.31 73 LYS A O 1
ATOM 553 N N . SER A 1 74 ? -0.676 -4.528 -9.407 1.00 86.25 74 SER A N 1
ATOM 554 C CA . SER A 1 74 ? -1.373 -4.238 -10.666 1.00 86.25 74 SER A CA 1
ATOM 555 C C . SER A 1 74 ? -0.429 -3.784 -11.786 1.00 86.25 74 SER A C 1
ATOM 557 O O . SER A 1 74 ? -0.718 -4.026 -12.956 1.00 86.25 74 SER A O 1
ATOM 559 N N . VAL A 1 75 ? 0.721 -3.193 -11.433 1.00 83.69 75 VAL A N 1
ATOM 560 C CA . VAL A 1 75 ? 1.709 -2.697 -12.401 1.00 83.69 75 VAL A CA 1
ATOM 561 C C . VAL A 1 75 ? 2.892 -3.636 -12.641 1.00 83.69 75 VAL A C 1
ATOM 563 O O . VAL A 1 75 ? 3.590 -3.479 -13.639 1.00 83.69 75 VAL A O 1
ATOM 566 N N . MET A 1 76 ? 3.079 -4.663 -11.804 1.00 78.75 76 MET A N 1
ATOM 567 C CA . MET A 1 76 ? 4.153 -5.660 -11.947 1.00 78.75 76 MET A CA 1
ATOM 568 C C . MET A 1 76 ? 4.276 -6.307 -13.342 1.00 78.75 76 MET A C 1
ATOM 570 O O . MET A 1 76 ? 5.409 -6.432 -13.803 1.00 78.75 76 MET A O 1
ATOM 574 N N . PRO A 1 77 ? 3.197 -6.711 -14.050 1.00 82.69 77 PRO A N 1
ATOM 575 C CA . PRO A 1 77 ? 3.355 -7.307 -15.381 1.00 82.69 77 PRO A CA 1
ATOM 576 C C . PRO A 1 77 ? 3.893 -6.310 -16.415 1.00 82.69 77 PRO A C 1
ATOM 578 O O . PRO A 1 77 ? 4.669 -6.693 -17.282 1.00 82.69 77 PRO A O 1
ATOM 581 N N . TYR A 1 78 ? 3.539 -5.029 -16.301 1.00 81.94 78 TYR A N 1
ATOM 582 C CA . TYR A 1 78 ? 4.034 -3.986 -17.202 1.00 81.94 78 TYR A CA 1
ATOM 583 C C . TYR A 1 78 ? 5.473 -3.607 -16.880 1.00 81.94 78 TYR A C 1
ATOM 585 O O . TYR A 1 78 ? 6.274 -3.385 -17.775 1.00 81.94 78 TYR A O 1
ATOM 593 N N . VAL A 1 79 ? 5.820 -3.597 -15.595 1.00 78.31 79 VAL A N 1
ATOM 594 C CA . VAL A 1 79 ? 7.204 -3.454 -15.146 1.00 78.31 79 VAL A CA 1
ATOM 595 C C . VAL A 1 79 ? 8.070 -4.601 -15.699 1.00 78.31 79 VAL A C 1
ATOM 597 O O . VAL A 1 79 ? 9.172 -4.356 -16.185 1.00 78.31 79 VAL A O 1
ATOM 600 N N . ALA A 1 80 ? 7.561 -5.839 -15.702 1.00 77.44 80 ALA A N 1
ATOM 601 C CA . ALA A 1 80 ? 8.242 -6.981 -16.313 1.00 77.44 80 ALA A CA 1
ATOM 602 C C . ALA A 1 80 ? 8.343 -6.865 -17.847 1.00 77.44 80 ALA A C 1
ATOM 604 O O . ALA A 1 80 ? 9.399 -7.161 -18.399 1.00 77.44 80 ALA A O 1
ATOM 605 N N . ASP A 1 81 ? 7.294 -6.389 -18.530 1.00 80.25 81 ASP A N 1
ATOM 606 C CA . ASP A 1 81 ? 7.326 -6.098 -19.975 1.00 80.25 81 ASP A CA 1
ATOM 607 C C . ASP A 1 81 ? 8.427 -5.090 -20.328 1.00 80.25 81 ASP A C 1
ATOM 609 O O . ASP A 1 81 ? 9.214 -5.324 -21.245 1.00 80.25 81 ASP A O 1
ATOM 613 N N . CYS A 1 82 ? 8.546 -4.007 -19.555 1.00 78.19 82 CYS A N 1
ATOM 614 C CA . CYS A 1 82 ? 9.622 -3.032 -19.722 1.00 78.19 82 CYS A CA 1
ATOM 615 C C . CYS A 1 82 ? 11.003 -3.699 -19.619 1.00 78.19 82 CYS A C 1
ATOM 617 O O . CYS A 1 82 ? 11.869 -3.432 -20.451 1.00 78.19 82 CYS A O 1
ATOM 619 N N . GLY A 1 83 ? 11.175 -4.624 -18.668 1.00 72.75 83 GLY A N 1
ATOM 620 C CA . GLY A 1 83 ? 12.404 -5.402 -18.509 1.00 72.75 83 GLY A CA 1
ATOM 621 C C . GLY A 1 83 ? 12.698 -6.336 -19.688 1.00 72.75 83 GLY A C 1
ATOM 622 O O . GLY A 1 83 ? 13.827 -6.369 -20.177 1.00 72.75 83 GLY A O 1
ATOM 623 N N . VAL A 1 84 ? 11.687 -7.047 -20.205 1.00 76.94 84 VAL A N 1
ATOM 624 C CA . VAL A 1 84 ? 11.817 -7.909 -21.401 1.00 76.94 84 VAL A CA 1
ATOM 625 C C . VAL A 1 84 ? 12.185 -7.088 -22.639 1.00 76.94 84 VAL A C 1
ATOM 627 O O . VAL A 1 84 ? 12.954 -7.541 -23.484 1.00 76.94 84 VAL A O 1
ATOM 630 N N . ARG A 1 85 ? 11.671 -5.861 -22.736 1.00 77.88 85 ARG A N 1
ATOM 631 C CA . ARG A 1 85 ? 11.949 -4.928 -23.836 1.00 77.88 85 ARG A CA 1
ATOM 632 C C . ARG A 1 85 ? 13.264 -4.162 -23.669 1.00 77.88 85 ARG A C 1
ATOM 634 O O . ARG A 1 85 ? 13.606 -3.375 -24.549 1.00 77.88 85 ARG A O 1
ATOM 641 N N . GLY A 1 86 ? 13.981 -4.355 -22.559 1.00 72.00 86 GLY A N 1
ATOM 642 C CA . GLY A 1 86 ? 15.217 -3.633 -22.250 1.00 72.00 86 GLY A CA 1
ATOM 643 C C . GLY A 1 86 ? 15.014 -2.128 -22.053 1.00 72.00 86 GLY A C 1
ATOM 644 O O . GLY A 1 86 ? 15.936 -1.347 -22.276 1.00 72.00 86 GLY A O 1
ATOM 645 N N . LEU A 1 87 ? 13.807 -1.702 -21.676 1.00 74.69 87 LEU A N 1
ATOM 646 C CA . LEU A 1 87 ? 13.458 -0.299 -21.484 1.00 74.69 87 LEU A CA 1
ATOM 647 C C . LEU A 1 87 ? 13.645 0.123 -20.034 1.00 74.69 87 LEU A C 1
ATOM 649 O O . LEU A 1 87 ? 13.301 -0.610 -19.111 1.00 74.69 87 LEU A O 1
ATOM 653 N N . ALA A 1 88 ? 14.106 1.358 -19.843 1.00 71.69 88 ALA A N 1
ATOM 654 C CA . ALA A 1 88 ? 14.192 1.943 -18.518 1.00 71.69 88 ALA A CA 1
ATOM 655 C C . ALA A 1 88 ? 12.806 2.254 -17.926 1.00 71.69 88 ALA A C 1
ATOM 657 O O . ALA A 1 88 ? 11.947 2.853 -18.580 1.00 71.69 88 ALA A O 1
ATOM 658 N N . LEU A 1 89 ? 12.624 1.881 -16.663 1.00 74.62 89 LEU A N 1
ATOM 659 C CA . LEU A 1 89 ? 11.530 2.282 -15.803 1.00 74.62 89 LEU A CA 1
ATOM 660 C C . LEU A 1 89 ? 11.645 3.768 -15.478 1.00 74.62 89 LEU A C 1
ATOM 662 O O . LEU A 1 89 ? 12.722 4.290 -15.183 1.00 74.62 89 LEU A O 1
ATOM 666 N N . ILE A 1 90 ? 10.503 4.436 -15.505 1.00 77.81 90 ILE A N 1
ATOM 667 C CA . ILE A 1 90 ? 10.355 5.856 -15.225 1.00 77.81 90 ILE A CA 1
ATOM 668 C C . ILE A 1 90 ? 9.619 5.981 -13.894 1.00 77.81 90 ILE A C 1
ATOM 670 O O . ILE A 1 90 ? 8.602 5.325 -13.670 1.00 77.81 90 ILE A O 1
ATOM 674 N N . PHE A 1 91 ? 10.138 6.819 -12.999 1.00 75.25 91 PHE A N 1
ATOM 675 C CA . PHE A 1 91 ? 9.519 7.066 -11.699 1.00 75.25 91 PHE A CA 1
ATOM 676 C C . PHE A 1 91 ? 8.153 7.768 -11.863 1.00 75.25 91 PHE A C 1
ATOM 678 O O . PHE A 1 91 ? 8.003 8.580 -12.783 1.00 75.25 91 PHE A O 1
ATOM 685 N N . PRO A 1 92 ? 7.153 7.489 -11.002 1.00 82.00 92 PRO A N 1
ATOM 686 C CA . PRO A 1 92 ? 5.864 8.169 -11.051 1.00 82.00 92 PRO A CA 1
ATOM 687 C C . PRO A 1 92 ? 6.000 9.690 -11.019 1.00 82.00 92 PRO A C 1
ATOM 689 O O . PRO A 1 92 ? 6.797 10.246 -10.266 1.00 82.00 92 PRO A O 1
ATOM 692 N N . ALA A 1 93 ? 5.169 10.368 -11.810 1.00 82.56 93 ALA A N 1
ATOM 693 C CA . ALA A 1 93 ? 5.197 11.824 -11.933 1.00 82.56 93 ALA A CA 1
ATOM 694 C C . ALA A 1 93 ? 4.881 12.539 -10.606 1.00 82.56 93 ALA A C 1
ATOM 696 O O . ALA A 1 93 ? 5.371 13.640 -10.359 1.00 82.56 93 ALA A O 1
ATOM 697 N N . GLY A 1 94 ? 4.074 11.915 -9.744 1.00 82.94 94 GLY A N 1
ATOM 698 C CA . GLY A 1 94 ? 3.780 12.393 -8.400 1.00 82.94 94 GLY A CA 1
ATOM 699 C C . GLY A 1 94 ? 3.983 11.312 -7.344 1.00 82.94 94 GLY A C 1
ATOM 700 O O . GLY A 1 94 ? 3.557 10.170 -7.513 1.00 82.94 94 GLY A O 1
ATOM 701 N N . SER A 1 95 ? 4.550 11.698 -6.199 1.00 82.38 95 SER A N 1
ATOM 702 C CA . SER A 1 95 ? 4.792 10.793 -5.067 1.00 82.38 95 SER A CA 1
ATOM 703 C C . SER A 1 95 ? 3.511 10.184 -4.490 1.00 82.38 95 SER A C 1
ATOM 705 O O . SER A 1 95 ? 3.548 9.087 -3.956 1.00 82.38 95 SER A O 1
ATOM 707 N N . THR A 1 96 ? 2.358 10.839 -4.618 1.00 86.06 96 THR A N 1
ATOM 708 C CA . THR A 1 96 ? 1.064 10.310 -4.145 1.00 86.06 96 THR A CA 1
ATOM 709 C C . THR A 1 96 ? 0.017 10.217 -5.246 1.00 86.06 96 THR A C 1
ATOM 711 O O . THR A 1 96 ? -0.827 9.329 -5.210 1.00 86.06 96 THR A O 1
ATOM 714 N N . ALA A 1 97 ? 0.067 11.097 -6.245 1.00 87.31 97 ALA A N 1
ATOM 715 C CA . ALA A 1 97 ? -0.853 11.069 -7.380 1.00 87.31 97 ALA A CA 1
ATOM 716 C C . ALA A 1 97 ? -0.535 9.945 -8.384 1.00 87.31 97 ALA A C 1
ATOM 718 O O . ALA A 1 97 ? -1.385 9.617 -9.209 1.00 87.31 97 ALA A O 1
ATOM 719 N N . GLY A 1 98 ? 0.664 9.353 -8.319 1.00 85.94 98 GLY A N 1
ATOM 720 C CA . GLY A 1 98 ? 1.131 8.413 -9.332 1.00 85.94 98 GLY A CA 1
ATOM 721 C C . GLY A 1 98 ? 1.327 9.116 -10.674 1.00 85.94 98 GLY A C 1
ATOM 722 O O . GLY A 1 98 ? 1.888 10.213 -10.735 1.00 85.94 98 GLY A O 1
ATOM 723 N N . GLY A 1 99 ? 0.852 8.487 -11.749 1.00 86.44 99 GLY A N 1
ATOM 724 C CA . GLY A 1 99 ? 0.969 9.008 -13.107 1.00 86.44 99 GLY A CA 1
ATOM 725 C C . GLY A 1 99 ? 2.378 8.881 -13.689 1.00 86.44 99 GLY A C 1
ATOM 726 O O . GLY A 1 99 ? 3.307 8.419 -13.033 1.00 86.44 99 GLY A O 1
ATOM 727 N N . GLY A 1 100 ? 2.539 9.289 -14.948 1.00 86.31 100 GLY A N 1
ATOM 728 C CA . GLY A 1 100 ? 3.756 9.011 -15.717 1.00 86.31 100 GLY A CA 1
ATOM 729 C C . GLY A 1 100 ? 3.787 7.564 -16.213 1.00 86.31 100 GLY A C 1
ATOM 730 O O . GLY A 1 100 ? 3.276 6.656 -15.556 1.00 86.31 100 GLY A O 1
ATOM 731 N N . ASN A 1 101 ? 4.293 7.362 -17.430 1.00 87.94 101 ASN A N 1
ATOM 732 C CA . ASN A 1 101 ? 4.394 6.023 -18.006 1.00 87.94 101 ASN A CA 1
ATOM 733 C C . ASN A 1 101 ? 5.352 5.174 -17.165 1.00 87.94 101 ASN A C 1
ATOM 735 O O . ASN A 1 101 ? 6.360 5.691 -16.704 1.00 87.94 101 ASN A O 1
ATOM 739 N N . ILE A 1 102 ? 5.073 3.880 -17.012 1.00 84.19 102 ILE A N 1
ATOM 740 C CA . ILE A 1 102 ? 5.983 2.948 -16.324 1.00 84.19 102 ILE A CA 1
ATOM 741 C C . ILE A 1 102 ? 7.323 2.840 -17.064 1.00 84.19 102 ILE A C 1
ATOM 743 O O . ILE A 1 102 ? 8.369 2.834 -16.429 1.00 84.19 102 ILE A O 1
ATOM 747 N N . CYS A 1 103 ? 7.299 2.800 -18.397 1.00 82.12 103 CYS A N 1
ATOM 748 C CA . CYS A 1 103 ? 8.471 2.933 -19.262 1.00 82.12 103 CYS A CA 1
ATOM 749 C C . CYS A 1 103 ? 8.069 3.570 -20.598 1.00 82.12 103 CYS A C 1
ATOM 751 O O . CYS A 1 103 ? 6.884 3.766 -20.881 1.00 82.12 103 CYS A O 1
ATOM 753 N N . SER A 1 104 ? 9.047 3.913 -21.437 1.00 85.75 104 SER A N 1
ATOM 754 C CA . SER A 1 104 ? 8.803 4.523 -22.750 1.00 85.75 104 SER A CA 1
ATOM 755 C C . SER A 1 104 ? 7.786 3.726 -23.576 1.00 85.75 104 SER A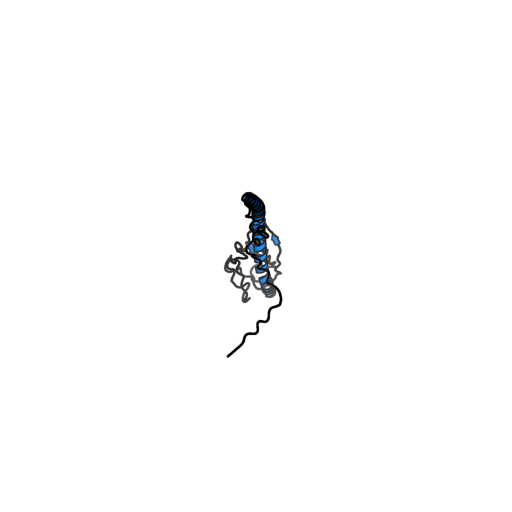 C 1
ATOM 757 O O . SER A 1 104 ? 7.986 2.548 -23.870 1.00 85.75 104 SER A O 1
ATOM 759 N N . ASN A 1 105 ? 6.693 4.379 -23.981 1.00 84.81 105 ASN A N 1
ATOM 760 C CA . ASN A 1 105 ? 5.608 3.770 -24.759 1.00 84.81 105 ASN A CA 1
ATOM 761 C C . ASN A 1 105 ? 4.958 2.542 -24.089 1.00 84.81 105 ASN A C 1
ATOM 763 O O . ASN A 1 105 ? 4.510 1.637 -24.789 1.00 84.81 105 ASN A O 1
ATOM 767 N N . SER A 1 106 ? 4.909 2.473 -22.752 1.00 84.62 106 SER A N 1
ATOM 768 C CA . SER A 1 106 ? 4.139 1.426 -22.062 1.00 84.62 106 SER A CA 1
ATOM 769 C C . SER A 1 106 ? 2.628 1.606 -22.232 1.00 84.62 106 SER A C 1
ATOM 771 O O . SER A 1 106 ? 1.896 0.626 -22.185 1.00 84.62 106 SER A O 1
ATOM 773 N N . GLY A 1 107 ? 2.146 2.849 -22.386 1.00 88.31 107 GLY A N 1
ATOM 774 C CA . GLY A 1 107 ? 0.709 3.167 -22.389 1.00 88.31 107 GLY A CA 1
ATOM 775 C C . GLY A 1 107 ? 0.017 2.894 -21.047 1.00 88.31 107 GLY A C 1
ATOM 776 O O . GLY A 1 107 ? -1.206 2.949 -20.955 1.00 88.31 107 GLY A O 1
ATOM 777 N N . VAL A 1 108 ? 0.801 2.594 -20.009 1.00 89.62 108 VAL A N 1
ATOM 778 C CA . VAL A 1 108 ? 0.333 2.259 -18.666 1.00 89.62 108 VAL A CA 1
ATOM 779 C C . VAL A 1 108 ? 1.022 3.161 -17.664 1.00 89.62 108 VAL A C 1
ATOM 781 O O . VAL A 1 108 ? 2.246 3.328 -17.699 1.00 89.62 108 VAL A O 1
ATOM 784 N N . TYR A 1 109 ? 0.209 3.714 -16.771 1.00 91.38 109 TYR A N 1
ATOM 785 C CA . TYR A 1 109 ? 0.610 4.702 -15.786 1.00 91.38 109 TYR A CA 1
ATOM 786 C C . TYR A 1 109 ? 0.711 4.106 -14.387 1.00 91.38 109 TYR A C 1
ATOM 788 O O . TYR A 1 109 ? 0.004 3.156 -14.043 1.00 91.38 109 TYR A O 1
ATOM 796 N N . TRP A 1 110 ? 1.549 4.718 -13.555 1.00 88.38 110 TRP A N 1
ATOM 797 C CA . TRP A 1 110 ? 1.571 4.421 -12.128 1.00 88.38 110 TRP A CA 1
ATOM 798 C C . TRP A 1 110 ? 0.228 4.762 -11.467 1.00 88.38 110 TRP A C 1
ATOM 800 O O . TRP A 1 110 ? -0.311 5.847 -11.717 1.00 88.38 110 TRP A O 1
ATOM 810 N N . PRO A 1 111 ? -0.320 3.879 -10.613 1.00 90.94 111 PRO A N 1
ATOM 811 C CA . PRO A 1 111 ? -1.593 4.120 -9.956 1.00 90.94 111 PRO A CA 1
ATOM 812 C C . PRO A 1 111 ? -1.479 5.241 -8.923 1.00 90.94 111 PRO A C 1
ATOM 814 O O . PRO A 1 111 ? -0.428 5.491 -8.339 1.00 90.94 111 PRO A O 1
ATOM 817 N N . ALA A 1 112 ? -2.598 5.905 -8.668 1.00 90.81 112 ALA A N 1
ATOM 818 C CA . ALA A 1 112 ? -2.671 6.917 -7.632 1.00 90.81 112 ALA A CA 1
ATOM 819 C C . ALA A 1 112 ? -2.712 6.269 -6.235 1.00 90.81 112 ALA A C 1
ATOM 821 O O . ALA A 1 112 ? -3.464 5.323 -5.995 1.00 90.81 112 ALA A O 1
ATOM 822 N N . LEU A 1 113 ? -1.927 6.804 -5.298 1.00 88.94 113 LEU A N 1
ATOM 823 C CA . LEU A 1 113 ? -1.879 6.396 -3.889 1.00 88.94 113 LEU A CA 1
ATOM 824 C C . LEU A 1 113 ? -2.599 7.381 -2.956 1.00 88.94 113 LEU A C 1
ATOM 826 O O . LEU A 1 113 ? -2.777 7.099 -1.775 1.00 88.94 113 LEU A O 1
ATOM 830 N N . ASN A 1 114 ? -3.101 8.505 -3.453 1.00 89.44 114 ASN A N 1
ATOM 831 C CA . ASN A 1 114 ? -3.912 9.460 -2.692 1.00 89.44 114 ASN A CA 1
ATOM 832 C C . ASN A 1 114 ? -5.406 9.068 -2.596 1.00 89.44 114 ASN A C 1
ATOM 834 O O . ASN A 1 114 ? -6.271 9.936 -2.508 1.00 89.44 114 ASN A O 1
ATOM 838 N N . THR A 1 115 ? -5.728 7.771 -2.603 1.00 89.62 115 THR A N 1
ATOM 839 C CA . THR A 1 115 ? -7.106 7.269 -2.452 1.00 89.62 115 THR A CA 1
ATOM 840 C C . THR A 1 115 ? -7.486 7.071 -0.982 1.00 89.62 115 THR A C 1
ATOM 842 O O . THR A 1 115 ? -6.624 6.987 -0.105 1.00 89.62 115 THR A O 1
ATOM 845 N N . SER A 1 116 ? -8.781 6.918 -0.686 1.00 88.25 116 SER A N 1
ATOM 846 C CA . SER A 1 116 ? -9.257 6.598 0.671 1.00 88.25 116 SER A CA 1
ATOM 847 C C . SER A 1 116 ? -8.618 5.318 1.231 1.00 88.25 116 SER A C 1
ATOM 849 O O . SER A 1 116 ? -8.303 5.255 2.422 1.00 88.25 116 SER A O 1
ATOM 851 N N . SER A 1 117 ? -8.363 4.336 0.362 1.00 85.56 117 SER A N 1
ATOM 852 C CA . SER A 1 117 ? -7.783 3.033 0.704 1.00 85.56 117 SER A CA 1
ATOM 853 C C . SER A 1 117 ? -6.267 3.066 0.902 1.00 85.56 117 SER A C 1
ATOM 855 O O . SER A 1 117 ? -5.730 2.167 1.532 1.00 85.56 117 SER A O 1
ATOM 857 N N . THR A 1 118 ? -5.573 4.091 0.403 1.00 85.12 118 THR A N 1
ATOM 858 C CA . THR A 1 118 ? -4.102 4.217 0.450 1.00 85.12 118 THR A CA 1
ATOM 859 C C . THR A 1 118 ? -3.648 5.525 1.108 1.00 85.12 118 THR A C 1
ATOM 861 O O . THR A 1 118 ? -2.503 5.941 0.971 1.00 85.12 118 THR A O 1
ATOM 864 N N . SER A 1 119 ? -4.539 6.190 1.845 1.00 85.50 119 SER A N 1
ATOM 865 C CA . SER A 1 119 ? -4.259 7.471 2.501 1.00 85.50 119 SER A CA 1
ATOM 866 C C . SER A 1 119 ? -3.055 7.390 3.452 1.00 85.50 119 SER A C 1
ATOM 868 O O . SER A 1 119 ? -3.058 6.617 4.415 1.00 85.50 119 SER A O 1
ATOM 870 N N . GLY A 1 120 ? -2.042 8.224 3.194 1.00 81.50 120 GLY A N 1
ATOM 871 C CA . GLY A 1 120 ? -0.758 8.211 3.907 1.00 81.50 120 GLY A CA 1
ATOM 872 C C . GLY A 1 120 ? 0.326 7.360 3.237 1.00 81.50 120 GLY A C 1
ATOM 873 O O . GLY A 1 120 ? 1.411 7.237 3.797 1.00 81.50 120 GLY A O 1
ATOM 874 N N . CYS A 1 121 ? 0.046 6.785 2.062 1.00 84.75 121 CYS A N 1
ATOM 875 C CA . CYS A 1 121 ? 1.042 6.108 1.243 1.00 84.75 121 CYS A CA 1
ATOM 876 C C . CYS A 1 121 ? 1.645 7.032 0.176 1.00 84.75 121 CYS A C 1
ATOM 878 O O . CYS A 1 121 ? 0.967 7.917 -0.348 1.00 84.75 121 CYS A O 1
ATOM 880 N N . TRP A 1 122 ? 2.908 6.799 -0.172 1.00 85.50 122 TRP A N 1
ATOM 881 C CA . TRP A 1 122 ? 3.668 7.577 -1.147 1.00 85.50 122 TRP A CA 1
ATOM 882 C C . TRP A 1 122 ? 4.818 6.767 -1.755 1.00 85.50 122 TRP A C 1
ATOM 884 O O . TRP A 1 122 ? 5.412 5.904 -1.110 1.00 85.50 122 TRP A O 1
ATOM 894 N N . TYR A 1 123 ? 5.129 7.064 -3.010 1.00 79.31 123 TYR A N 1
ATOM 895 C CA . TYR A 1 123 ? 6.300 6.579 -3.717 1.00 79.31 123 TYR A CA 1
ATOM 896 C C . TYR A 1 123 ? 7.544 7.328 -3.246 1.00 79.31 123 TYR A C 1
ATOM 898 O O . TYR A 1 123 ? 7.569 8.562 -3.223 1.00 79.31 123 TYR A O 1
ATOM 906 N N . LYS A 1 124 ? 8.604 6.583 -2.945 1.00 76.38 124 LYS A N 1
ATOM 907 C CA . LYS A 1 124 ? 9.934 7.117 -2.653 1.00 76.38 124 LYS A CA 1
ATOM 908 C C . LYS A 1 124 ? 10.956 6.443 -3.548 1.00 76.38 124 LYS A C 1
ATOM 910 O O . LYS A 1 124 ? 11.019 5.217 -3.622 1.00 76.38 124 LYS A O 1
ATOM 915 N N . GLN A 1 125 ? 11.792 7.256 -4.178 1.00 69.62 125 GLN A N 1
ATOM 916 C CA . GLN A 1 125 ? 13.014 6.776 -4.801 1.00 69.62 125 GLN A CA 1
ATOM 917 C C . GLN A 1 125 ? 14.059 6.592 -3.697 1.00 69.62 125 GLN A C 1
ATOM 919 O O . GLN A 1 125 ? 14.471 7.561 -3.056 1.00 69.62 125 GLN A O 1
ATOM 924 N N . ILE A 1 126 ? 14.467 5.354 -3.432 1.00 57.16 126 ILE A N 1
ATOM 925 C CA . ILE A 1 126 ? 15.638 5.099 -2.589 1.00 57.16 126 ILE A CA 1
ATOM 926 C C . ILE A 1 126 ? 16.839 5.295 -3.506 1.00 57.16 126 ILE A C 1
ATOM 928 O O . ILE A 1 126 ? 16.944 4.627 -4.533 1.00 57.16 126 ILE A O 1
ATOM 932 N N . GLY A 1 127 ? 17.675 6.284 -3.186 1.00 52.59 127 GLY A N 1
ATOM 933 C CA . GLY A 1 127 ? 18.770 6.728 -4.044 1.00 52.59 127 GLY A CA 1
ATOM 934 C C . GLY A 1 127 ? 19.633 5.590 -4.599 1.00 52.59 127 GLY A C 1
ATOM 935 O O . GLY A 1 127 ? 19.822 4.552 -3.966 1.00 52.59 127 GLY A O 1
ATOM 936 N N . SER A 1 128 ? 20.189 5.816 -5.788 1.00 48.78 128 SER A N 1
ATOM 937 C CA . SER A 1 128 ? 21.185 4.946 -6.412 1.00 48.78 128 SER A CA 1
ATOM 938 C C . SER A 1 128 ? 22.511 5.041 -5.655 1.00 48.78 128 SER A C 1
ATOM 940 O O . SER A 1 128 ? 23.351 5.879 -5.966 1.00 48.78 128 SER A O 1
ATOM 942 N N . ALA A 1 129 ? 22.713 4.190 -4.647 1.00 40.44 129 ALA A N 1
ATOM 943 C CA . ALA A 1 129 ? 24.013 4.055 -3.974 1.00 40.44 129 ALA A CA 1
ATOM 944 C C . ALA A 1 129 ? 25.038 3.235 -4.796 1.00 40.44 129 ALA A C 1
ATOM 946 O O . ALA A 1 129 ? 26.176 3.059 -4.377 1.00 40.44 129 ALA A O 1
ATOM 947 N N . ASN A 1 130 ? 24.639 2.758 -5.978 1.00 41.19 130 ASN A N 1
ATOM 948 C CA . ASN A 1 130 ? 25.486 2.256 -7.059 1.00 41.19 130 ASN A CA 1
ATOM 949 C C . ASN A 1 130 ? 24.744 2.497 -8.394 1.00 41.19 130 ASN A C 1
ATOM 951 O O . ASN A 1 130 ? 23.510 2.527 -8.388 1.00 41.19 130 ASN A O 1
ATOM 955 N N . PRO A 1 131 ? 25.442 2.647 -9.531 1.00 45.56 131 PRO A N 1
ATOM 956 C CA . PRO A 1 131 ? 24.856 2.967 -10.843 1.00 45.56 131 PRO A CA 1
ATOM 957 C C . PRO A 1 131 ? 23.951 1.869 -11.441 1.00 45.56 131 PRO A C 1
ATOM 959 O O . PRO A 1 131 ? 23.388 2.069 -12.511 1.00 45.56 131 PRO A O 1
ATOM 962 N N . ASP A 1 132 ? 23.777 0.736 -10.756 1.00 44.53 132 ASP A N 1
ATOM 963 C CA . ASP A 1 132 ? 23.129 -0.467 -11.293 1.00 44.53 132 ASP A CA 1
ATOM 964 C C . ASP A 1 132 ? 21.722 -0.753 -10.723 1.00 44.53 132 ASP A C 1
ATOM 966 O O . ASP A 1 132 ? 21.128 -1.777 -11.058 1.00 44.53 132 ASP A O 1
ATOM 970 N N . TRP A 1 133 ? 21.164 0.109 -9.858 1.00 42.94 133 TRP A N 1
ATOM 971 C CA . TRP A 1 133 ? 19.869 -0.166 -9.213 1.00 42.94 133 TRP A CA 1
ATOM 972 C C . TRP A 1 133 ? 18.992 1.085 -9.060 1.00 42.94 133 TRP A C 1
ATOM 974 O O . TRP A 1 133 ? 19.389 2.076 -8.441 1.00 42.94 133 TRP A O 1
ATOM 984 N N . THR A 1 134 ? 17.759 1.018 -9.572 1.00 46.50 134 THR A N 1
ATOM 985 C CA . THR A 1 134 ? 16.665 1.936 -9.222 1.00 46.50 134 THR A CA 1
ATOM 986 C C . THR A 1 134 ? 15.668 1.199 -8.338 1.00 46.50 134 THR A C 1
ATOM 988 O O . THR A 1 134 ? 14.923 0.339 -8.809 1.00 46.50 134 THR A O 1
ATOM 991 N N . TYR A 1 135 ? 15.653 1.541 -7.052 1.00 54.31 135 TYR A N 1
ATOM 992 C CA . TYR A 1 135 ? 14.689 1.031 -6.084 1.00 54.31 135 TYR A CA 1
ATOM 993 C C . TYR A 1 135 ? 13.562 2.056 -5.915 1.00 54.31 135 TYR A 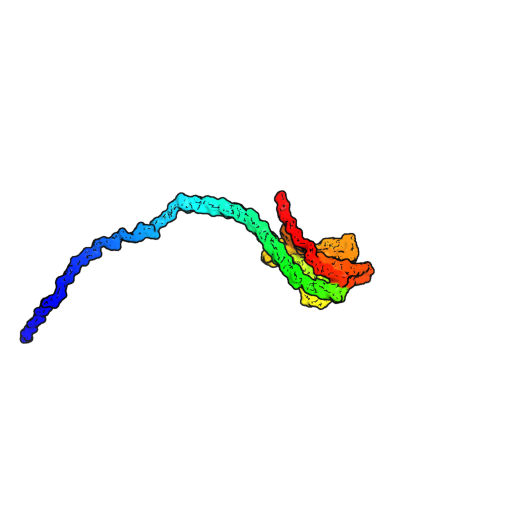C 1
ATOM 995 O O . TYR A 1 135 ? 13.820 3.213 -5.567 1.00 54.31 135 TYR A O 1
ATOM 1003 N N . PHE A 1 136 ? 12.314 1.645 -6.145 1.00 66.69 136 PHE A N 1
ATOM 1004 C CA . PHE A 1 136 ? 11.153 2.437 -5.750 1.00 66.69 136 PHE A CA 1
ATOM 1005 C C . PHE A 1 136 ? 10.417 1.705 -4.630 1.00 66.69 136 PHE A C 1
ATOM 1007 O O . PHE A 1 136 ? 10.111 0.519 -4.716 1.00 66.69 136 PHE A O 1
ATOM 1014 N N . GLU A 1 137 ? 10.142 2.416 -3.551 1.00 68.94 137 GLU A N 1
ATOM 1015 C CA . GLU A 1 137 ? 9.402 1.871 -2.422 1.00 68.94 137 GLU A CA 1
ATOM 1016 C C . GLU A 1 137 ? 8.052 2.569 -2.335 1.00 68.94 137 GLU A C 1
ATOM 1018 O O . GLU A 1 137 ? 7.947 3.781 -2.551 1.00 68.94 137 GLU A O 1
ATOM 1023 N N . ILE A 1 138 ? 7.015 1.797 -2.015 1.00 78.00 138 ILE A N 1
ATOM 1024 C CA . ILE A 1 138 ? 5.732 2.347 -1.602 1.00 78.00 138 ILE A CA 1
ATOM 1025 C C . ILE A 1 138 ? 5.761 2.392 -0.080 1.00 78.00 138 ILE A C 1
ATOM 1027 O O . ILE A 1 138 ? 5.608 1.381 0.606 1.00 78.00 138 ILE A O 1
ATOM 1031 N N . LEU A 1 139 ? 5.978 3.578 0.465 1.00 77.75 139 LEU A N 1
ATOM 1032 C CA . LEU A 1 139 ? 5.908 3.775 1.900 1.00 77.75 139 LEU A CA 1
ATOM 1033 C C . LEU A 1 139 ? 4.451 4.006 2.245 1.00 77.75 139 LEU A C 1
ATOM 1035 O O . LEU A 1 139 ? 3.777 4.796 1.598 1.00 77.75 139 LEU A O 1
ATOM 1039 N N . CYS A 1 140 ? 3.975 3.327 3.268 1.00 76.69 140 CYS A N 1
ATOM 1040 C CA . CYS A 1 140 ? 2.724 3.604 3.952 1.00 76.69 140 CYS A CA 1
ATOM 1041 C C . CYS A 1 140 ? 3.076 3.832 5.437 1.00 76.69 140 CYS A C 1
ATOM 1043 O O . CYS A 1 140 ? 4.251 3.771 5.802 1.00 76.69 140 CYS A O 1
ATOM 1045 N N . PRO A 1 141 ? 2.104 4.037 6.340 1.00 66.44 141 PRO A N 1
ATOM 1046 C CA . PRO A 1 141 ? 2.340 3.904 7.783 1.00 66.44 141 PRO A CA 1
ATOM 1047 C C . PRO A 1 141 ? 3.072 2.605 8.219 1.00 66.44 141 PRO A C 1
ATOM 1049 O O . PRO A 1 141 ? 3.593 2.552 9.326 1.00 66.44 141 PRO A O 1
ATOM 1052 N N . GLY A 1 142 ? 3.182 1.589 7.348 1.00 61.59 142 GLY A N 1
ATOM 1053 C CA . GLY A 1 142 ? 4.265 0.589 7.341 1.00 61.59 142 GLY A CA 1
ATOM 1054 C C . GLY A 1 142 ? 4.926 0.496 5.949 1.00 61.59 142 GLY A C 1
ATOM 1055 O O . GLY A 1 142 ? 4.359 0.973 4.970 1.00 61.59 142 GLY A O 1
ATOM 1056 N N . ASN A 1 143 ? 6.108 -0.114 5.818 1.00 61.69 143 ASN A N 1
ATOM 1057 C CA . ASN A 1 143 ? 6.885 -0.082 4.567 1.00 61.69 143 ASN A CA 1
ATOM 1058 C C . ASN A 1 143 ? 6.547 -1.240 3.601 1.00 61.69 143 ASN A C 1
ATOM 1060 O O . ASN A 1 143 ? 6.379 -2.389 4.015 1.00 61.69 143 ASN A O 1
ATOM 1064 N N . ILE A 1 144 ? 6.482 -0.957 2.293 1.00 62.41 144 ILE A N 1
ATOM 1065 C CA . ILE A 1 144 ? 6.340 -1.958 1.221 1.00 62.41 144 ILE A CA 1
ATOM 1066 C C . ILE A 1 144 ? 7.385 -1.665 0.143 1.00 62.41 144 ILE A C 1
ATOM 1068 O O . ILE A 1 144 ? 7.273 -0.684 -0.593 1.00 62.41 144 ILE A O 1
ATOM 1072 N N . ALA A 1 145 ? 8.400 -2.517 0.017 1.00 57.41 145 ALA A N 1
ATOM 1073 C CA . ALA A 1 145 ? 9.443 -2.347 -0.987 1.00 57.41 145 ALA A CA 1
ATOM 1074 C C . ALA A 1 145 ? 9.144 -3.185 -2.240 1.00 57.41 145 ALA A C 1
ATOM 1076 O O . ALA A 1 145 ? 8.845 -4.380 -2.155 1.00 57.41 145 ALA A O 1
ATOM 1077 N N . ILE A 1 146 ? 9.246 -2.564 -3.419 1.00 55.66 146 ILE A N 1
ATOM 1078 C CA . ILE A 1 146 ? 9.274 -3.264 -4.707 1.00 55.66 146 ILE A CA 1
ATOM 1079 C C . ILE A 1 146 ? 10.710 -3.166 -5.223 1.00 55.66 146 ILE A C 1
ATOM 1081 O O . ILE A 1 146 ? 11.205 -2.069 -5.466 1.00 55.66 146 ILE A O 1
ATOM 1085 N N . GLN A 1 147 ? 11.411 -4.294 -5.364 1.00 55.56 147 GLN A N 1
ATOM 1086 C CA . GLN A 1 147 ? 12.790 -4.284 -5.855 1.00 55.56 147 GLN A CA 1
ATOM 1087 C C . GLN A 1 147 ? 12.848 -4.814 -7.285 1.00 55.56 147 GLN A C 1
ATOM 1089 O O . GLN A 1 147 ? 12.467 -5.943 -7.588 1.00 55.56 147 GLN A O 1
ATOM 1094 N N . CYS A 1 148 ? 13.374 -3.987 -8.177 1.00 49.31 148 CYS A N 1
ATOM 1095 C CA . CYS A 1 148 ? 13.767 -4.411 -9.508 1.00 49.31 148 CYS A CA 1
ATOM 1096 C C . CYS A 1 148 ? 15.252 -4.753 -9.508 1.00 49.31 148 CYS A C 1
ATOM 1098 O O . CYS A 1 148 ? 16.067 -3.890 -9.186 1.00 49.31 148 CYS A O 1
ATOM 1100 N N . ALA A 1 149 ? 15.601 -6.000 -9.836 1.00 46.53 149 ALA A N 1
ATOM 1101 C CA . ALA A 1 149 ? 16.991 -6.361 -10.070 1.00 46.53 149 ALA A CA 1
ATOM 1102 C C . ALA A 1 149 ? 17.387 -5.995 -11.498 1.00 46.53 149 ALA A C 1
ATOM 1104 O O . ALA A 1 149 ? 16.681 -6.372 -12.426 1.00 46.53 149 ALA A O 1
ATOM 1105 N N . GLY A 1 150 ? 18.499 -5.279 -11.671 1.00 46.03 150 GLY A N 1
ATOM 1106 C CA . GLY A 1 150 ? 19.142 -5.048 -12.965 1.00 46.03 150 GLY A CA 1
ATOM 1107 C C . GLY A 1 150 ? 20.531 -5.682 -12.982 1.00 46.03 150 GLY A C 1
ATOM 1108 O O . GLY A 1 150 ? 21.261 -5.605 -11.996 1.00 46.03 150 GLY A O 1
ATOM 1109 N N . THR A 1 151 ? 20.905 -6.324 -14.091 1.00 39.84 151 THR A N 1
ATOM 1110 C CA . THR A 1 151 ? 22.286 -6.765 -14.337 1.00 39.84 151 THR A CA 1
ATOM 1111 C C . THR A 1 151 ? 22.919 -5.902 -15.432 1.00 39.84 151 THR A C 1
ATOM 1113 O O . THR A 1 151 ? 22.758 -6.209 -16.608 1.00 39.84 151 THR A O 1
ATOM 1116 N N . GLY A 1 152 ? 23.673 -4.868 -15.038 1.00 41.59 152 GLY A N 1
ATOM 1117 C CA . GLY A 1 152 ? 24.864 -4.413 -15.770 1.00 41.59 152 GLY A CA 1
ATOM 1118 C C . GLY A 1 152 ? 24.831 -3.087 -16.556 1.00 41.59 152 GLY A C 1
ATOM 1119 O O . GLY A 1 152 ? 24.215 -2.991 -17.609 1.00 41.59 152 GLY A O 1
ATOM 1120 N N . GLN A 1 153 ? 25.722 -2.189 -16.114 1.00 38.53 153 GLN A N 1
ATOM 1121 C CA . GLN A 1 153 ? 26.699 -1.374 -16.865 1.00 38.53 153 GLN A CA 1
ATOM 1122 C C . GLN A 1 153 ? 26.371 0.065 -17.313 1.00 38.53 153 GLN A C 1
ATOM 1124 O O . GLN A 1 153 ? 25.431 0.383 -18.037 1.00 38.53 153 GLN A O 1
ATOM 1129 N N . TRP A 1 154 ? 27.324 0.918 -16.922 1.00 34.78 154 TRP A N 1
ATOM 1130 C CA . TRP A 1 154 ? 27.532 2.327 -17.231 1.00 34.78 154 TRP A CA 1
ATOM 1131 C C . TRP A 1 154 ? 27.294 2.711 -18.696 1.00 34.78 154 TRP A C 1
ATOM 1133 O O . TRP A 1 154 ? 27.931 2.186 -19.606 1.00 34.78 154 TRP A O 1
ATOM 1143 N N . GLY A 1 155 ? 26.464 3.740 -18.891 1.00 42.19 155 GLY A N 1
ATOM 1144 C CA . GLY A 1 155 ? 26.357 4.478 -20.153 1.00 42.19 155 GLY A CA 1
ATOM 1145 C C . GLY A 1 155 ? 25.315 3.963 -21.148 1.00 42.19 155 GLY A C 1
ATOM 1146 O O . GLY A 1 155 ? 25.189 4.547 -22.221 1.00 42.19 155 GLY A O 1
ATOM 1147 N N . GLY A 1 156 ? 24.546 2.927 -20.804 1.00 39.62 156 GLY A N 1
ATOM 1148 C CA . GLY A 1 156 ? 23.454 2.412 -21.629 1.00 39.62 156 GLY A CA 1
ATOM 1149 C C . GLY A 1 156 ? 22.165 2.240 -20.830 1.00 39.62 156 GLY A C 1
ATOM 1150 O O . GLY A 1 156 ? 22.146 1.635 -19.767 1.00 39.62 156 GLY A O 1
ATOM 1151 N N . ASN A 1 157 ? 21.063 2.762 -21.358 1.00 45.38 157 ASN A N 1
ATOM 1152 C CA . ASN A 1 157 ? 19.743 2.849 -20.725 1.00 45.38 157 ASN A CA 1
ATOM 1153 C C . ASN A 1 157 ? 18.997 1.494 -20.706 1.00 45.38 157 ASN A C 1
ATOM 1155 O O . ASN A 1 157 ? 17.801 1.453 -20.987 1.00 45.38 157 ASN A O 1
ATOM 1159 N N . SER A 1 158 ? 19.691 0.378 -20.477 1.00 45.38 158 SER A N 1
ATOM 1160 C CA . SER A 1 158 ? 19.154 -0.972 -20.693 1.00 45.38 158 SER A CA 1
ATOM 1161 C C . SER A 1 158 ? 18.907 -1.688 -19.367 1.00 45.38 158 SER A C 1
ATOM 1163 O O . SER A 1 158 ? 19.807 -2.273 -18.778 1.00 45.38 158 SER A O 1
ATOM 1165 N N . GLN A 1 159 ? 17.665 -1.628 -18.885 1.00 51.53 159 GLN A N 1
ATOM 1166 C CA . GLN A 1 159 ? 17.225 -2.302 -17.661 1.00 51.53 159 GLN A CA 1
ATOM 1167 C C . GLN A 1 159 ? 16.702 -3.708 -17.970 1.00 51.53 159 GLN A C 1
ATOM 1169 O O . GLN A 1 159 ? 15.505 -3.969 -17.912 1.00 51.53 159 GLN A O 1
ATOM 1174 N N . SER A 1 160 ? 17.583 -4.634 -18.331 1.00 42.00 160 SER A N 1
ATOM 1175 C CA . SER A 1 160 ? 17.203 -6.044 -18.441 1.00 42.00 160 SER A CA 1
ATOM 1176 C C . SER A 1 160 ? 17.390 -6.726 -17.086 1.00 42.00 160 SER A C 1
ATOM 1178 O O . SER A 1 160 ? 18.517 -7.020 -16.683 1.00 42.00 160 SER A O 1
ATOM 1180 N N . GLY A 1 161 ? 16.298 -6.966 -16.364 1.00 50.41 161 GLY A N 1
ATOM 1181 C CA . GLY A 1 161 ? 16.323 -7.786 -15.157 1.00 50.41 161 GLY A CA 1
ATOM 1182 C C . GLY A 1 161 ? 14.949 -7.972 -14.503 1.00 50.41 161 GLY A C 1
ATOM 1183 O O . GLY A 1 161 ? 13.995 -7.244 -14.778 1.00 50.41 161 GLY A O 1
ATOM 1184 N N . ASN A 1 162 ? 14.829 -9.028 -13.693 1.00 54.50 162 ASN A N 1
ATOM 1185 C CA . ASN A 1 162 ? 13.567 -9.452 -13.090 1.00 54.50 162 ASN A CA 1
ATOM 1186 C C . ASN A 1 162 ? 13.168 -8.516 -11.940 1.00 54.50 162 ASN A C 1
ATOM 1188 O O . ASN A 1 162 ? 13.885 -8.390 -10.945 1.00 54.50 162 ASN A O 1
ATOM 1192 N N . CYS A 1 163 ? 11.983 -7.915 -12.037 1.00 55.25 163 CYS A N 1
ATOM 1193 C CA . CYS A 1 163 ? 11.372 -7.203 -10.922 1.00 55.25 163 CYS A CA 1
ATOM 1194 C C . CYS A 1 163 ? 10.610 -8.161 -10.012 1.00 55.25 163 CYS A C 1
ATOM 1196 O O . CYS A 1 163 ? 9.725 -8.891 -10.457 1.00 55.25 163 CYS A O 1
ATOM 1198 N N . ILE A 1 164 ? 10.946 -8.147 -8.724 1.00 55.97 164 ILE A N 1
ATOM 1199 C CA . ILE A 1 164 ? 10.360 -9.022 -7.712 1.00 55.97 164 ILE A CA 1
ATOM 1200 C C . ILE A 1 164 ? 9.915 -8.208 -6.488 1.00 55.97 164 ILE A C 1
ATOM 1202 O O . ILE A 1 164 ? 10.533 -7.229 -6.080 1.00 55.97 164 ILE A O 1
ATOM 1206 N N . LEU A 1 165 ? 8.800 -8.606 -5.875 1.00 57.22 165 LEU A N 1
ATOM 1207 C CA . LEU A 1 165 ? 8.377 -8.054 -4.585 1.00 57.22 165 LEU A CA 1
ATOM 1208 C C . LEU A 1 165 ? 9.241 -8.700 -3.498 1.00 57.22 165 LEU A C 1
ATOM 1210 O O . LEU A 1 165 ? 9.025 -9.862 -3.164 1.00 57.22 165 LEU A O 1
ATOM 1214 N N . THR A 1 166 ? 10.242 -7.993 -2.985 1.00 50.03 166 THR A N 1
ATOM 1215 C CA . THR A 1 166 ? 11.275 -8.595 -2.123 1.00 50.03 166 THR A CA 1
ATOM 1216 C C . THR A 1 166 ? 11.058 -8.398 -0.635 1.00 50.03 166 THR A C 1
ATOM 1218 O O . THR A 1 166 ? 11.550 -9.215 0.140 1.00 50.03 166 THR A O 1
ATOM 1221 N N . SER A 1 167 ? 10.305 -7.385 -0.197 1.00 48.72 167 SER A N 1
ATOM 1222 C CA . SER A 1 167 ? 9.926 -7.288 1.214 1.00 48.72 167 SER A CA 1
ATOM 1223 C C . SER A 1 167 ? 8.675 -6.439 1.456 1.00 48.72 167 SER A C 1
ATOM 1225 O O . SER A 1 167 ? 8.543 -5.296 1.024 1.00 48.72 167 SER A O 1
ATOM 1227 N N . VAL A 1 168 ? 7.739 -7.014 2.214 1.00 49.09 168 VAL A N 1
ATOM 1228 C CA . VAL A 1 168 ? 6.683 -6.274 2.914 1.00 49.09 168 VAL A CA 1
ATOM 1229 C C . VAL A 1 168 ? 7.112 -6.212 4.377 1.00 49.09 168 VAL A C 1
ATOM 1231 O O . VAL A 1 168 ? 6.789 -7.099 5.166 1.00 49.09 168 VAL A O 1
ATOM 1234 N N . THR A 1 169 ? 7.919 -5.218 4.737 1.00 46.03 169 THR A N 1
ATOM 1235 C CA . THR A 1 169 ? 8.329 -4.991 6.127 1.00 46.03 169 THR A CA 1
ATOM 1236 C C . THR A 1 169 ? 7.344 -4.044 6.799 1.00 46.03 169 THR A C 1
ATOM 1238 O O . THR A 1 169 ? 7.441 -2.823 6.705 1.00 46.03 169 THR A O 1
ATOM 1241 N N . TYR A 1 170 ? 6.402 -4.614 7.549 1.00 41.69 170 TYR A N 1
ATOM 1242 C CA . TYR A 1 170 ? 5.602 -3.841 8.493 1.00 41.69 170 TYR A CA 1
ATOM 1243 C C . TYR A 1 170 ? 6.518 -3.337 9.613 1.00 41.69 170 TYR A C 1
ATOM 1245 O O . TYR A 1 170 ? 6.771 -4.046 10.584 1.00 41.69 170 TYR A O 1
ATOM 1253 N N . THR A 1 171 ? 7.025 -2.113 9.500 1.00 44.25 171 THR A N 1
ATOM 1254 C CA . THR A 1 171 ? 7.485 -1.383 10.679 1.00 44.25 171 THR A CA 1
ATOM 1255 C C . THR A 1 171 ? 6.227 -0.990 11.436 1.00 44.25 171 THR A C 1
ATOM 1257 O O . THR A 1 171 ? 5.514 -0.077 11.024 1.00 44.25 171 THR A O 1
ATOM 1260 N N . SER A 1 172 ? 5.888 -1.732 12.489 1.00 40.19 172 SER A N 1
ATOM 1261 C CA . SER A 1 172 ? 4.907 -1.251 13.459 1.00 40.19 172 SER A CA 1
ATOM 1262 C C . SER A 1 172 ? 5.334 0.141 13.940 1.00 40.19 172 SER A C 1
ATOM 1264 O O . SER A 1 172 ? 6.543 0.362 14.075 1.00 40.19 172 SER A O 1
ATOM 1266 N N . PRO A 1 173 ? 4.401 1.057 14.244 1.00 40.66 173 PRO A N 1
ATOM 1267 C CA . PRO A 1 173 ? 4.747 2.268 14.972 1.00 40.66 173 PRO A CA 1
ATOM 1268 C C . PRO A 1 173 ? 5.457 1.844 16.260 1.00 40.66 173 PRO A C 1
ATOM 1270 O O . PRO A 1 173 ? 4.894 1.096 17.062 1.00 40.66 173 PRO A O 1
ATOM 1273 N N . THR A 1 174 ? 6.720 2.232 16.418 1.00 38.44 174 THR A N 1
ATOM 1274 C CA . THR A 1 174 ? 7.402 2.161 17.708 1.00 38.44 174 THR A CA 1
ATOM 1275 C C . THR A 1 174 ? 6.721 3.192 18.596 1.00 38.44 174 THR A C 1
ATOM 1277 O O . THR A 1 174 ? 6.845 4.389 18.330 1.00 38.44 174 THR A O 1
ATOM 1280 N N . TRP A 1 175 ? 5.932 2.728 19.563 1.00 38.41 175 TRP A N 1
ATOM 1281 C CA . TRP A 1 175 ? 5.519 3.556 20.693 1.00 38.41 175 TRP A CA 1
ATOM 1282 C C . TRP A 1 175 ? 6.730 3.847 21.574 1.00 38.41 175 TRP A C 1
ATOM 1284 O O . TRP A 1 175 ? 7.544 2.910 21.756 1.00 38.41 175 TRP A O 1
#

Foldseek 3Di:
DDDDDDDDDDDDDPPPPPVDDPDDDPPPPPPDDDPVNVVVVVVVVVVVVVVVVVVVVVVLQVQLLVVVVVLVVVCQVLLVVCQVVQFAADFAPFFAQWFDDRTVPSPDTRHGQCDPRNPQWTWDFPDCPDPQFTWIWTDHCFTFTWGWGADDDDDDRGRNTHTDRDDRGGPDPDD

Radius of gyration: 38.27 Å; chains: 1; bounding box: 138×32×61 Å

Sequence (175 aa):
MKTKTKNKGFTPAPKINLARGLNEKYNFLVRGFTLVELLVVIAIIGILAGVVLVSVTSYRDKAKANAALQAGKSVMPYVADCGVRGLALIFPAGSTAGGGNICSNSGVYWPALNTSSTSGCWYKQIGSANPDWTYFEILCPGNIAIQCAGTGQWGGNSQSGNCILTSVTYTSPTW

pLDDT: mean 70.13, std 17.67, range [34.78, 96.06]

Secondary structure (DSSP, 8-state):
---------S-PPP-----SS-SSS-TTS--PPPHHHHHHHHHHHHHHHHHHHHHHHHHHHHHHHHHHHHHHHHHHHHHHHHHHTTPPB---SBTTTB-SBSBTT---BPPP--STTTTT-EEEEE--SSTT--EEEEESSSEEEEEE-----TT-----S-EEEEE--------